Protein AF-A0A1H2EEY4-F1 (afdb_monomer)

Foldseek 3Di:
DDDDDDDDDDDDDDDDDDDDDDDDDDDDDDDDDDDDDDDDDPDDDPPPPPPPDPPPPPPPPPPPPPPPPDDDDPDDDDPLRVLLVVLVVLLVVLVVLLVVLQVVLVVCVVVVNPVSSVVSNVVSVVSVVVSVVSVVVSVVSVVVD

Mean predicted aligned error: 19.8 Å

Nearest PDB structures (foldseek):
  7o91-assembly1_A  TM=8.655E-01  e=2.041E-01  Sulfurisphaera tokodaii str. 7
  2hr5-assembly1_A  TM=9.291E-01  e=5.356E-01  Pyrococcus furiosus
  5t8l-assembly1_A  TM=9.659E-01  e=1.105E+00  Saccharomyces cerevisiae S288C
  9eon-assembly1_A  TM=9.512E-01  e=1.901E+00  Synechocystis sp. PCC 6803
  6zw4-assembly1_A  TM=9.678E-01  e=3.920E+00  Nostoc punctiforme

Structure (mmCIF, N/CA/C/O backbone):
data_AF-A0A1H2EEY4-F1
#
_entry.id   AF-A0A1H2EEY4-F1
#
loop_
_atom_site.group_PDB
_atom_site.id
_atom_site.type_symbol
_atom_site.label_atom_id
_atom_site.label_alt_id
_atom_site.label_comp_id
_atom_site.label_asym_id
_atom_site.label_entity_id
_atom_site.label_seq_id
_atom_site.pdbx_PDB_ins_code
_atom_site.Cartn_x
_atom_site.Cartn_y
_atom_site.Cartn_z
_atom_site.occupancy
_atom_site.B_iso_or_equiv
_atom_site.auth_seq_id
_atom_site.auth_comp_id
_atom_site.auth_asym_id
_atom_site.auth_atom_id
_atom_site.pdbx_PDB_model_num
ATOM 1 N N . MET A 1 1 ? 14.802 93.585 13.570 1.00 49.72 1 MET A N 1
ATOM 2 C CA . MET A 1 1 ? 16.009 92.974 12.977 1.00 49.72 1 MET A CA 1
ATOM 3 C C . MET A 1 1 ? 16.569 91.971 13.965 1.00 49.72 1 MET A C 1
ATOM 5 O O . MET A 1 1 ? 17.182 92.402 14.925 1.00 49.72 1 MET A O 1
ATOM 9 N N . THR A 1 2 ? 16.349 90.682 13.721 1.00 43.44 2 THR A N 1
ATOM 10 C CA . THR A 1 2 ? 17.197 89.554 14.143 1.00 43.44 2 THR A CA 1
ATOM 11 C C . THR A 1 2 ? 16.901 88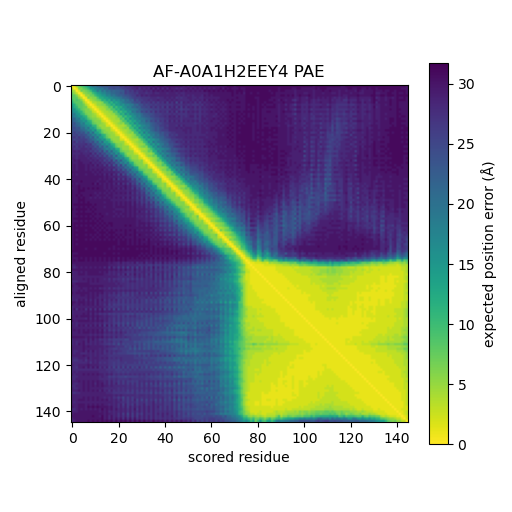.416 13.161 1.00 43.44 2 THR A C 1
ATOM 13 O O . THR A 1 2 ? 15.745 88.186 12.817 1.00 43.44 2 THR A O 1
ATOM 16 N N . HIS A 1 3 ? 17.957 87.831 12.597 1.00 46.84 3 HIS A N 1
ATOM 17 C CA . HIS A 1 3 ? 17.907 86.675 11.703 1.00 46.84 3 HIS A CA 1
ATOM 18 C C . HIS A 1 3 ? 17.785 85.406 12.544 1.00 46.84 3 HIS A C 1
ATOM 20 O O . HIS A 1 3 ? 18.569 85.259 13.474 1.00 46.84 3 HIS A O 1
ATOM 26 N N . ASP A 1 4 ? 16.936 84.470 12.129 1.00 50.56 4 ASP A N 1
ATOM 27 C CA . ASP A 1 4 ? 17.065 83.064 12.502 1.00 50.56 4 ASP A CA 1
ATOM 28 C C . ASP A 1 4 ? 16.957 82.212 11.239 1.00 50.56 4 ASP A C 1
ATOM 30 O O . ASP A 1 4 ? 16.079 82.393 10.394 1.00 50.56 4 ASP A O 1
ATOM 34 N N . LYS A 1 5 ? 17.958 81.357 11.074 1.00 56.31 5 LYS A N 1
ATOM 35 C CA . LYS A 1 5 ? 18.234 80.538 9.902 1.00 56.31 5 LYS A CA 1
ATOM 36 C C . LYS A 1 5 ? 18.149 79.105 10.398 1.00 56.31 5 LYS A C 1
ATOM 38 O O . LYS A 1 5 ? 19.030 78.702 11.149 1.00 56.31 5 LYS A O 1
ATOM 43 N N . ASP A 1 6 ? 17.129 78.360 9.987 1.00 44.94 6 ASP A N 1
ATOM 44 C CA . ASP A 1 6 ? 17.027 76.940 10.322 1.00 44.94 6 ASP A CA 1
ATOM 45 C C . ASP A 1 6 ? 16.900 76.067 9.069 1.00 44.94 6 ASP A C 1
ATOM 47 O O . ASP A 1 6 ? 16.442 76.490 8.007 1.00 44.94 6 ASP A O 1
ATOM 51 N N . HIS A 1 7 ? 17.470 74.883 9.203 1.00 58.72 7 HIS A N 1
ATOM 52 C CA . HIS A 1 7 ? 18.041 74.008 8.200 1.00 58.72 7 HIS A CA 1
ATOM 53 C C . HIS A 1 7 ? 17.033 73.075 7.505 1.00 58.72 7 HIS A C 1
ATOM 55 O O . HIS A 1 7 ? 16.127 72.536 8.123 1.00 58.72 7 HIS A O 1
ATOM 61 N N . SER A 1 8 ? 17.389 72.746 6.254 1.00 40.41 8 SER A N 1
ATOM 62 C CA . SER A 1 8 ? 17.427 71.385 5.683 1.00 40.41 8 SER A CA 1
ATOM 63 C C . SER A 1 8 ? 16.120 70.654 5.333 1.00 40.41 8 SER A C 1
ATOM 65 O O . SER A 1 8 ? 15.360 70.252 6.201 1.00 40.41 8 SER A O 1
ATOM 67 N N . HIS A 1 9 ? 15.991 70.263 4.057 1.00 58.84 9 HIS A N 1
ATOM 68 C CA . HIS A 1 9 ? 16.136 68.844 3.698 1.00 58.84 9 HIS A CA 1
ATOM 69 C C . HIS A 1 9 ? 16.421 68.634 2.202 1.00 58.84 9 HIS A C 1
ATOM 71 O O . HIS A 1 9 ? 15.791 69.218 1.326 1.00 58.84 9 HIS A O 1
ATOM 77 N N . SER A 1 10 ? 17.414 67.781 1.954 1.00 43.44 10 SER A N 1
ATOM 78 C CA . SER A 1 10 ? 17.821 67.214 0.668 1.00 43.44 10 SER A CA 1
ATOM 79 C C . SER A 1 10 ? 16.978 65.980 0.347 1.00 43.44 10 SER A C 1
ATOM 81 O O . SER A 1 10 ? 16.754 65.168 1.243 1.00 43.44 10 SER A O 1
ATOM 83 N N . HIS A 1 11 ? 16.607 65.786 -0.921 1.00 60.53 11 HIS A N 1
ATOM 84 C CA . HIS A 1 11 ? 16.420 64.443 -1.466 1.00 60.53 11 HIS A CA 1
ATOM 85 C C . HIS A 1 11 ? 16.817 64.387 -2.944 1.00 60.53 11 HIS A C 1
ATOM 87 O O . HIS A 1 11 ? 16.211 65.021 -3.802 1.00 60.53 11 HIS A O 1
ATOM 93 N N . SER A 1 12 ? 17.866 63.606 -3.201 1.00 45.41 12 SER A N 1
ATOM 94 C CA . SER A 1 12 ? 18.284 63.131 -4.517 1.00 45.41 12 SER A CA 1
ATOM 95 C C . SER A 1 12 ? 17.558 61.818 -4.815 1.00 45.41 12 SER A C 1
ATOM 97 O O . SER A 1 12 ? 17.443 60.970 -3.922 1.00 45.41 12 SER A O 1
ATOM 99 N N . HIS A 1 13 ? 17.086 61.635 -6.046 1.00 65.50 13 HIS A N 1
ATOM 100 C CA . HIS A 1 13 ? 16.627 60.335 -6.520 1.00 65.50 13 HIS A CA 1
ATOM 101 C C . HIS A 1 13 ? 17.239 60.038 -7.887 1.00 65.50 13 HIS A C 1
ATOM 103 O O . HIS A 1 13 ? 16.993 60.742 -8.863 1.00 65.50 13 HIS A O 1
ATOM 109 N N . ASP A 1 14 ? 18.077 59.007 -7.889 1.00 44.59 14 ASP A N 1
ATOM 110 C CA . ASP A 1 14 ? 18.703 58.385 -9.044 1.00 44.59 14 ASP A CA 1
ATOM 111 C C . ASP A 1 14 ? 17.863 57.162 -9.426 1.00 44.59 14 ASP A C 1
ATOM 113 O O . ASP A 1 14 ? 17.596 56.294 -8.590 1.00 44.59 14 ASP A O 1
ATOM 117 N N . HIS A 1 15 ? 17.408 57.108 -10.674 1.00 64.62 15 HIS A N 1
ATOM 118 C CA . HIS A 1 15 ? 16.693 55.956 -11.211 1.00 64.62 15 HIS A CA 1
ATOM 119 C C . HIS A 1 15 ? 17.326 55.543 -12.535 1.00 64.62 15 HIS A C 1
ATOM 121 O O . HIS A 1 15 ? 17.016 56.078 -13.598 1.00 64.62 15 HIS A O 1
ATOM 127 N N . SER A 1 16 ? 18.213 54.556 -12.435 1.00 44.47 16 SER A N 1
ATOM 128 C CA . SER A 1 16 ? 18.688 53.751 -13.553 1.00 44.47 16 SER A CA 1
ATOM 129 C C . SER A 1 16 ? 17.689 52.621 -13.814 1.00 44.47 16 SER A C 1
ATOM 131 O O . SER A 1 16 ? 17.378 51.848 -12.906 1.00 44.47 16 SER A O 1
ATOM 133 N N . HIS A 1 17 ? 17.175 52.530 -15.041 1.00 64.62 17 HIS A N 1
ATOM 134 C CA . HIS A 1 17 ? 16.370 51.398 -15.497 1.00 64.62 17 HIS A CA 1
ATOM 135 C C . HIS A 1 17 ? 17.207 50.510 -16.416 1.00 64.62 17 HIS A C 1
ATOM 137 O O . HIS A 1 17 ? 17.611 50.925 -17.500 1.00 64.62 17 HIS A O 1
ATOM 143 N N . ASP A 1 18 ? 17.431 49.278 -15.967 1.00 43.75 18 ASP A N 1
ATOM 144 C CA . ASP A 1 18 ? 18.087 48.215 -16.720 1.00 43.75 18 ASP A CA 1
ATOM 145 C C . ASP A 1 18 ? 17.004 47.362 -17.404 1.00 43.75 18 ASP A C 1
ATOM 147 O O . ASP A 1 18 ? 16.152 46.768 -16.736 1.00 43.75 18 ASP A O 1
ATOM 151 N N . HIS A 1 19 ? 16.979 47.350 -18.738 1.00 60.22 19 HIS A N 1
ATOM 152 C CA . HIS A 1 19 ? 16.039 46.546 -19.520 1.00 60.22 19 HIS A CA 1
ATOM 153 C C . HIS A 1 19 ? 16.768 45.354 -20.135 1.00 60.22 19 HIS A C 1
ATOM 155 O O . HIS A 1 19 ? 17.405 45.457 -21.181 1.00 60.22 19 HIS A O 1
ATOM 161 N N . ASN A 1 20 ? 16.614 44.198 -19.495 1.00 43.38 20 ASN A N 1
ATOM 162 C CA . ASN A 1 20 ? 17.065 42.921 -20.024 1.00 43.38 20 ASN A CA 1
ATOM 163 C C . ASN A 1 20 ? 15.966 42.313 -20.914 1.00 43.38 20 ASN A C 1
ATOM 165 O O . ASN A 1 20 ? 14.949 41.836 -20.409 1.00 43.38 20 ASN A O 1
ATOM 169 N N . HIS A 1 21 ? 16.154 42.335 -22.235 1.00 54.88 21 HIS A N 1
ATOM 170 C CA . HIS A 1 21 ? 15.306 41.592 -23.167 1.00 54.88 21 HIS A CA 1
ATOM 171 C C . HIS A 1 21 ? 15.958 40.247 -23.489 1.00 54.88 21 HIS A C 1
ATOM 173 O O . HIS A 1 21 ? 16.910 40.171 -24.261 1.00 54.88 21 HIS A O 1
ATOM 179 N N . SER A 1 22 ? 15.416 39.178 -22.908 1.00 44.12 22 SER A N 1
ATOM 180 C CA . SER A 1 22 ? 15.698 37.811 -23.340 1.00 44.12 22 SER A CA 1
ATOM 181 C C . SER A 1 22 ? 14.709 37.440 -24.444 1.00 44.12 22 SER A C 1
ATOM 183 O O 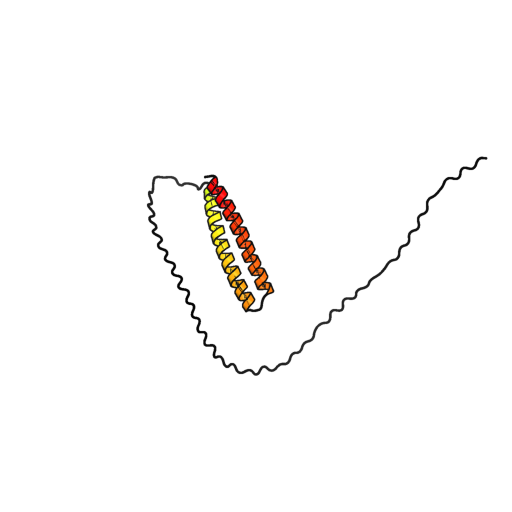. SER A 1 22 ? 13.497 37.507 -24.237 1.00 44.12 22 SER A O 1
ATOM 185 N N . HIS A 1 23 ? 15.227 37.113 -25.628 1.00 58.19 23 HIS A N 1
ATOM 186 C CA . HIS A 1 23 ? 14.439 36.582 -26.734 1.00 58.19 23 HIS A CA 1
ATOM 187 C C . HIS A 1 23 ? 14.614 35.064 -26.748 1.00 58.19 23 HIS A C 1
ATOM 189 O O . HIS A 1 23 ? 15.724 34.569 -26.940 1.00 58.19 23 HIS A O 1
ATOM 195 N N . ASP A 1 24 ? 13.523 34.341 -26.520 1.00 41.09 24 ASP A N 1
ATOM 196 C CA . ASP A 1 24 ? 13.482 32.891 -26.664 1.00 41.09 24 ASP A CA 1
ATOM 197 C C . ASP A 1 24 ? 13.324 32.551 -28.154 1.00 41.09 24 ASP A C 1
ATOM 199 O O . ASP A 1 24 ? 12.421 33.060 -28.827 1.00 41.09 24 ASP A O 1
ATOM 203 N N . HIS A 1 25 ? 14.245 31.753 -28.689 1.00 58.31 25 HIS A N 1
ATOM 204 C CA . HIS A 1 25 ? 14.180 31.219 -30.045 1.00 58.31 25 HIS A CA 1
ATOM 205 C C . HIS A 1 25 ? 13.898 29.721 -29.949 1.00 58.31 25 HIS A C 1
ATOM 207 O O . HIS A 1 25 ? 14.795 28.920 -29.695 1.00 58.31 25 HIS A O 1
ATOM 213 N N . SER A 1 26 ? 12.643 29.350 -30.199 1.00 41.16 26 SER A N 1
ATOM 214 C CA . SER A 1 26 ? 12.256 27.963 -30.438 1.00 41.16 26 SER A CA 1
ATOM 215 C C . SER A 1 26 ? 12.770 27.523 -31.812 1.00 41.16 26 SER A C 1
ATOM 217 O O . SER A 1 26 ? 12.373 28.084 -32.836 1.00 41.16 26 SER A O 1
ATOM 219 N N . HIS A 1 27 ? 13.669 26.539 -31.835 1.00 57.56 27 HIS A N 1
ATOM 220 C CA . HIS A 1 27 ? 14.055 25.824 -33.048 1.00 57.56 27 HIS A CA 1
ATOM 221 C C . HIS A 1 27 ? 13.234 24.534 -33.154 1.00 57.56 27 HIS A C 1
ATOM 223 O O . HIS A 1 27 ? 13.384 23.623 -32.342 1.00 57.56 27 HIS A O 1
ATOM 229 N N . GLU A 1 28 ? 12.389 24.442 -34.182 1.00 41.94 28 GLU A N 1
ATOM 230 C CA . GLU A 1 28 ? 11.782 23.180 -34.604 1.00 41.94 28 GLU A CA 1
ATOM 231 C C . GLU A 1 28 ? 12.861 22.262 -35.200 1.00 41.94 28 GLU A C 1
ATOM 233 O O . GLU A 1 28 ? 13.536 22.610 -36.172 1.00 41.94 28 GLU A O 1
ATOM 238 N N . HIS A 1 29 ? 13.030 21.080 -34.605 1.00 53.12 29 HIS A N 1
ATOM 239 C CA . HIS A 1 29 ? 13.880 20.019 -35.138 1.00 53.12 29 HIS A CA 1
ATOM 240 C C . HIS A 1 29 ? 13.161 19.302 -36.284 1.00 53.12 29 HIS A C 1
ATOM 242 O O . HIS A 1 29 ? 12.179 18.596 -36.066 1.00 53.12 29 HIS A O 1
ATOM 248 N N . ASN A 1 30 ? 13.698 19.426 -37.497 1.00 42.56 30 ASN A N 1
ATOM 249 C CA . ASN A 1 30 ? 13.368 18.534 -38.599 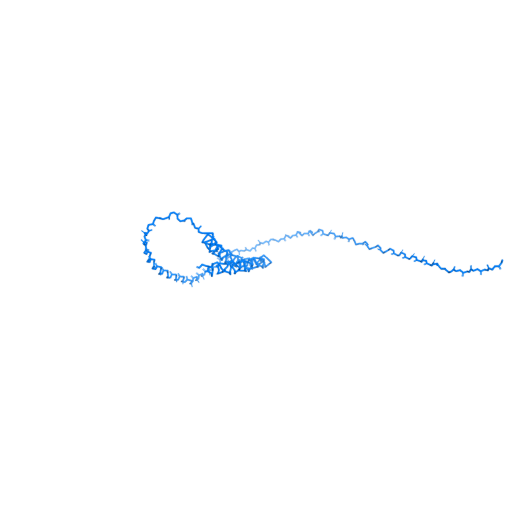1.00 42.56 30 ASN A CA 1
ATOM 250 C C . ASN A 1 30 ? 14.339 17.343 -38.575 1.00 42.56 30 ASN A C 1
ATOM 252 O O . ASN A 1 30 ? 15.536 17.522 -38.803 1.00 42.56 30 ASN A O 1
ATOM 256 N N . HIS A 1 31 ? 13.838 16.140 -38.296 1.00 50.22 31 HIS A N 1
ATOM 257 C CA . HIS A 1 31 ? 14.587 14.898 -38.479 1.00 50.22 31 HIS A CA 1
ATOM 258 C C . HIS A 1 31 ? 13.837 13.991 -39.454 1.00 50.22 31 HIS A C 1
ATOM 260 O O . HIS A 1 31 ? 12.936 13.250 -39.069 1.00 50.22 31 HIS A O 1
ATOM 266 N N . GLU A 1 32 ? 14.260 14.006 -40.716 1.00 42.81 32 GLU A N 1
ATOM 267 C CA . GLU A 1 32 ? 14.072 12.865 -41.606 1.00 42.81 32 GLU A CA 1
ATOM 268 C C . GLU A 1 32 ? 15.161 11.834 -41.292 1.00 42.81 32 GLU A C 1
ATOM 270 O O . GLU A 1 32 ? 16.332 12.024 -41.621 1.00 42.81 32 GLU A O 1
ATOM 275 N N . HIS A 1 33 ? 14.778 10.730 -40.653 1.00 54.88 33 HIS A N 1
ATOM 276 C CA . HIS A 1 33 ? 15.588 9.517 -40.642 1.00 54.88 33 HIS A CA 1
ATOM 277 C C . HIS A 1 33 ? 15.000 8.527 -41.641 1.00 54.88 33 HIS A C 1
ATOM 279 O O . HIS A 1 33 ? 14.002 7.865 -41.371 1.00 54.88 33 HIS A O 1
ATOM 285 N N . ASN A 1 34 ? 15.649 8.421 -42.798 1.00 45.28 34 ASN A N 1
ATOM 286 C CA . ASN A 1 34 ? 15.496 7.277 -43.680 1.00 45.28 34 ASN A CA 1
ATOM 287 C C . ASN A 1 34 ? 16.514 6.212 -43.253 1.00 45.28 34 ASN A C 1
ATOM 289 O O . ASN A 1 34 ? 17.711 6.370 -43.492 1.00 45.28 34 ASN A O 1
ATOM 293 N N . HIS A 1 35 ? 16.046 5.148 -42.606 1.00 52.41 35 HIS A N 1
ATOM 294 C CA . HIS A 1 35 ? 16.830 3.933 -42.415 1.00 52.41 35 HIS A CA 1
ATOM 295 C C . HIS A 1 35 ? 16.006 2.728 -42.865 1.00 52.41 35 HIS A C 1
ATOM 297 O O . HIS A 1 35 ? 15.020 2.352 -42.234 1.00 52.41 35 HIS A O 1
ATOM 303 N N . GLU A 1 36 ? 16.438 2.120 -43.971 1.00 43.88 36 GLU A N 1
ATOM 304 C CA . GLU A 1 36 ? 16.066 0.759 -44.339 1.00 43.88 36 GLU A CA 1
ATOM 305 C C . GLU A 1 36 ? 16.525 -0.193 -43.231 1.00 43.88 36 GLU A C 1
ATOM 307 O O . GLU A 1 36 ? 17.721 -0.385 -43.011 1.00 43.88 36 GLU A O 1
ATOM 312 N N . HIS A 1 37 ? 15.570 -0.815 -42.546 1.00 51.00 37 HIS A N 1
ATOM 313 C CA . HIS A 1 37 ? 15.846 -1.972 -41.709 1.00 51.00 37 HIS A CA 1
ATOM 314 C C . HIS A 1 37 ? 15.576 -3.240 -42.513 1.00 51.00 37 HIS A C 1
ATOM 316 O O . HIS A 1 37 ? 14.441 -3.700 -42.614 1.00 51.00 37 HIS A O 1
ATOM 322 N N . ASN A 1 38 ? 1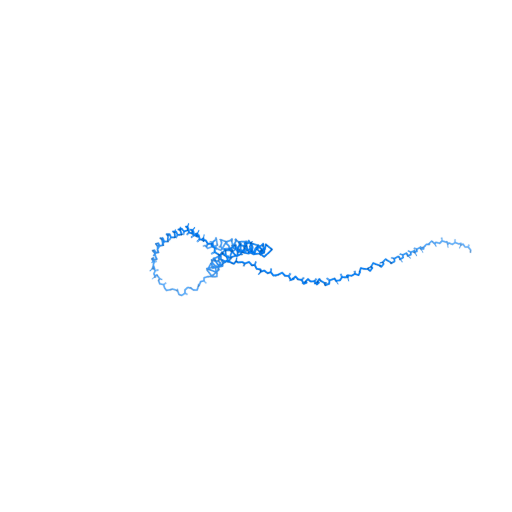6.642 -3.822 -43.058 1.00 45.97 38 ASN A N 1
ATOM 323 C CA . ASN A 1 38 ? 16.673 -5.248 -43.343 1.00 45.97 38 ASN A CA 1
ATOM 324 C C . ASN A 1 38 ? 17.366 -5.944 -42.168 1.00 45.97 38 ASN A C 1
ATOM 326 O O . ASN A 1 38 ? 18.591 -5.914 -42.064 1.00 45.97 38 ASN A O 1
ATOM 330 N N . HIS A 1 39 ? 16.584 -6.549 -41.279 1.00 52.09 39 HIS A N 1
ATOM 331 C CA . HIS A 1 39 ? 17.102 -7.533 -40.338 1.00 52.09 39 HIS A CA 1
ATOM 332 C C . HIS A 1 39 ? 16.183 -8.750 -40.328 1.00 52.09 39 HIS A C 1
ATOM 334 O O . HIS A 1 39 ? 15.006 -8.666 -39.983 1.00 52.09 39 HIS A O 1
ATOM 340 N N . GLU A 1 40 ? 16.755 -9.878 -40.745 1.00 40.41 40 GLU A N 1
ATOM 341 C CA . GLU A 1 40 ? 16.189 -11.212 -40.602 1.00 40.41 40 GLU A CA 1
ATOM 342 C C . GLU A 1 40 ? 15.815 -11.474 -39.141 1.00 40.41 40 GLU A C 1
ATOM 344 O O . GLU A 1 40 ? 16.652 -11.409 -38.239 1.00 40.41 40 GLU A O 1
ATOM 349 N N . HIS A 1 41 ? 14.551 -11.824 -38.910 1.00 53.28 41 HIS A N 1
ATOM 350 C CA . HIS A 1 41 ? 14.134 -12.441 -37.661 1.00 53.28 41 HIS A CA 1
ATOM 351 C C . HIS A 1 41 ? 14.614 -13.893 -37.645 1.00 53.28 41 HIS A C 1
ATOM 353 O O . HIS A 1 41 ? 13.947 -14.772 -38.188 1.00 53.28 41 HIS A O 1
ATOM 359 N N . ASN A 1 42 ? 15.735 -14.159 -36.976 1.00 41.53 42 ASN A N 1
ATOM 360 C CA . ASN A 1 42 ? 15.988 -15.486 -36.429 1.00 41.53 42 ASN A CA 1
ATOM 361 C C . ASN A 1 42 ? 15.604 -15.476 -34.945 1.00 41.53 42 ASN A C 1
ATOM 363 O O . ASN A 1 42 ? 16.363 -15.013 -34.095 1.00 41.53 42 ASN A O 1
ATOM 367 N N . HIS A 1 43 ? 14.391 -15.935 -34.641 1.00 51.69 43 HIS A N 1
ATOM 368 C CA . HIS A 1 43 ? 13.965 -16.175 -33.269 1.00 51.69 43 HIS A CA 1
ATOM 369 C C . HIS A 1 43 ? 14.328 -17.602 -32.863 1.00 51.69 43 HIS A C 1
ATOM 371 O O . HIS A 1 43 ? 13.592 -18.538 -33.155 1.00 51.69 43 HIS A O 1
ATOM 377 N N . GLU A 1 44 ? 15.397 -17.743 -32.088 1.00 45.31 44 GLU A N 1
ATOM 378 C CA . GLU A 1 44 ? 15.517 -18.837 -31.126 1.00 45.31 44 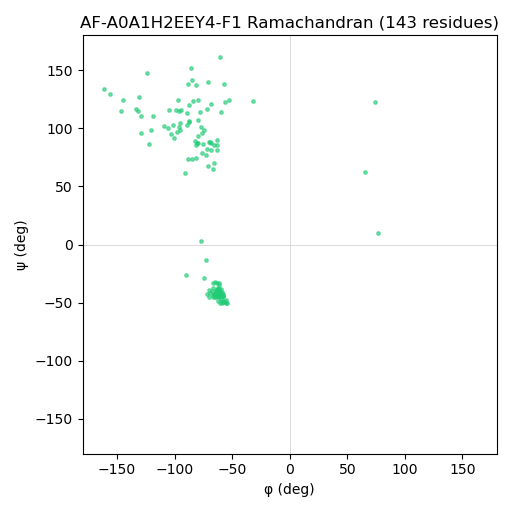GLU A CA 1
ATOM 379 C C . GLU A 1 44 ? 15.720 -18.236 -29.736 1.00 45.31 44 GLU A C 1
ATOM 381 O O . GLU A 1 44 ? 16.833 -18.031 -29.260 1.00 45.31 44 GLU A O 1
ATOM 386 N N . HIS A 1 45 ? 14.606 -17.934 -29.072 1.00 54.16 45 HIS A N 1
ATOM 387 C CA . HIS A 1 45 ? 14.595 -17.796 -27.623 1.00 54.16 45 HIS A CA 1
ATOM 388 C C . HIS A 1 45 ? 13.982 -19.059 -27.035 1.00 54.16 45 HIS A C 1
ATOM 390 O O . HIS A 1 45 ? 12.766 -19.190 -26.900 1.00 54.16 45 HIS A O 1
ATOM 396 N N . THR A 1 46 ? 14.840 -20.002 -26.660 1.00 43.88 46 THR A N 1
ATOM 397 C CA . THR A 1 46 ? 14.482 -21.031 -25.687 1.00 43.88 46 THR A CA 1
ATOM 398 C C . THR A 1 46 ? 14.346 -20.362 -24.321 1.00 43.88 46 THR A C 1
ATOM 400 O O . THR A 1 46 ? 15.307 -20.274 -23.557 1.00 43.88 46 THR A O 1
ATOM 403 N N . HIS A 1 47 ? 13.154 -19.859 -24.006 1.00 53.12 47 HIS A N 1
ATOM 404 C CA . HIS A 1 47 ? 12.814 -19.508 -22.633 1.00 53.12 47 HIS A CA 1
ATOM 405 C C . HIS A 1 47 ? 12.517 -20.789 -21.857 1.00 53.12 47 HIS A C 1
ATOM 407 O O . HIS A 1 47 ? 11.403 -21.303 -21.871 1.00 53.12 47 HIS A O 1
ATOM 413 N N . SER A 1 48 ? 13.528 -21.296 -21.154 1.00 46.19 48 SER A N 1
ATOM 414 C CA . SER A 1 48 ? 13.296 -22.180 -20.017 1.00 46.19 48 SER A CA 1
ATOM 415 C C . SER A 1 48 ? 12.973 -21.303 -18.811 1.00 46.19 48 SER A C 1
ATOM 417 O O . SER A 1 48 ? 13.864 -20.923 -18.056 1.00 46.19 48 SER A O 1
ATOM 419 N N . HIS A 1 49 ? 11.701 -20.936 -18.652 1.00 53.88 49 HIS A N 1
ATOM 420 C CA . HIS A 1 49 ? 11.222 -20.433 -17.370 1.00 53.88 49 HIS A CA 1
ATOM 421 C C . HIS A 1 49 ? 10.973 -21.628 -16.455 1.00 53.88 49 HIS A C 1
ATOM 423 O O . HIS A 1 49 ? 9.897 -22.221 -16.460 1.00 53.88 49 HIS A O 1
ATOM 429 N N . ASP A 1 50 ? 11.986 -21.973 -15.665 1.00 46.88 50 ASP A N 1
ATOM 430 C CA . ASP A 1 50 ? 11.761 -22.727 -14.441 1.00 46.88 50 ASP A CA 1
ATOM 431 C C . ASP A 1 50 ? 11.274 -21.744 -13.373 1.00 46.88 50 ASP A C 1
ATOM 433 O O . ASP A 1 50 ? 12.054 -21.127 -12.648 1.00 46.88 50 ASP A O 1
ATOM 437 N N . HIS A 1 51 ? 9.961 -21.527 -13.322 1.00 50.78 51 HIS A N 1
ATOM 438 C CA . HIS A 1 51 ? 9.334 -20.933 -12.148 1.00 50.78 51 HIS A CA 1
ATOM 439 C C . HIS A 1 51 ? 9.050 -22.039 -11.136 1.00 50.78 51 HIS A C 1
ATOM 441 O O . HIS A 1 51 ? 7.908 -22.434 -10.903 1.00 50.78 51 HIS A O 1
ATOM 447 N N . GLY A 1 52 ? 10.118 -22.507 -10.498 1.00 49.12 52 GLY A N 1
ATOM 448 C CA . GLY A 1 52 ? 10.055 -23.258 -9.255 1.00 49.12 52 GLY A CA 1
ATOM 449 C C . GLY A 1 52 ? 9.662 -22.349 -8.092 1.00 49.12 52 GLY A C 1
ATOM 450 O O . GLY A 1 52 ? 10.460 -22.118 -7.191 1.00 49.12 52 GLY A O 1
ATOM 451 N N . HIS A 1 53 ? 8.429 -21.842 -8.090 1.00 53.88 53 HIS A N 1
ATOM 452 C CA . HIS A 1 53 ? 7.775 -21.442 -6.848 1.00 53.88 53 HIS A CA 1
ATOM 453 C C . HIS A 1 53 ? 6.805 -22.552 -6.448 1.00 53.88 53 HIS A C 1
ATOM 455 O O . HIS A 1 53 ? 5.639 -22.525 -6.846 1.00 53.88 53 HIS A O 1
ATOM 461 N N . PRO A 1 54 ? 7.238 -23.535 -5.637 1.00 46.12 54 PRO A N 1
ATOM 462 C CA . PRO A 1 54 ? 6.289 -24.288 -4.848 1.00 46.12 54 PRO A CA 1
ATOM 463 C C . PRO A 1 54 ? 5.738 -23.323 -3.796 1.00 46.12 54 PRO A C 1
ATOM 465 O O . PRO A 1 54 ? 6.253 -23.225 -2.683 1.00 46.12 54 PRO A O 1
ATOM 468 N N . HIS A 1 55 ? 4.679 -22.592 -4.141 1.00 53.84 55 HIS A N 1
ATOM 469 C CA . HIS A 1 55 ? 3.779 -22.078 -3.120 1.00 53.84 55 HIS A CA 1
ATOM 470 C C . HIS A 1 55 ? 3.046 -23.278 -2.525 1.00 53.84 55 HIS A C 1
ATOM 472 O O . HIS A 1 55 ? 1.924 -23.612 -2.894 1.00 53.84 55 HIS A O 1
ATOM 478 N N . SER A 1 56 ? 3.722 -23.949 -1.596 1.00 45.09 56 SER A N 1
ATOM 479 C CA . SER A 1 56 ? 3.066 -24.782 -0.606 1.00 45.09 56 SER A CA 1
ATOM 480 C C . SER A 1 56 ? 2.369 -23.843 0.367 1.00 45.09 56 SER A C 1
ATOM 482 O O . SER A 1 56 ? 2.906 -23.522 1.425 1.00 45.09 56 SER A O 1
ATOM 484 N N . HIS A 1 57 ? 1.182 -23.369 -0.005 1.00 52.28 57 HIS A N 1
ATOM 485 C CA . HIS A 1 57 ? 0.240 -22.907 0.999 1.00 52.28 57 HIS A CA 1
ATOM 486 C C . HIS A 1 57 ? -0.453 -24.140 1.564 1.00 52.28 57 HIS A C 1
ATOM 488 O O . HIS A 1 57 ? -1.494 -24.582 1.083 1.00 52.28 57 HIS A O 1
ATOM 494 N N . ASP A 1 58 ? 0.177 -24.712 2.586 1.00 43.41 58 ASP A N 1
ATOM 495 C CA . ASP A 1 58 ? -0.534 -25.548 3.536 1.00 43.41 58 ASP A CA 1
ATOM 496 C C . ASP A 1 58 ? -1.448 -24.623 4.344 1.00 43.41 58 ASP A C 1
ATOM 498 O O . ASP A 1 5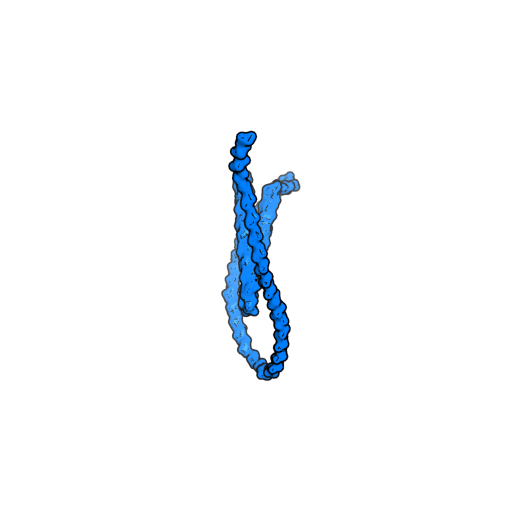8 ? -1.059 -24.034 5.352 1.00 43.41 58 ASP A O 1
ATOM 502 N N . HIS A 1 59 ? -2.655 -24.407 3.830 1.00 51.47 59 HIS A N 1
ATOM 503 C CA . HIS A 1 59 ? -3.744 -23.861 4.621 1.00 51.47 59 HIS A CA 1
ATOM 504 C C . HIS A 1 59 ? -4.472 -25.017 5.296 1.00 51.47 59 HIS A C 1
ATOM 506 O O . HIS A 1 59 ? -5.603 -25.364 4.955 1.00 51.47 59 HIS A O 1
ATOM 512 N N . GLY A 1 60 ? -3.819 -25.571 6.315 1.00 47.91 60 GLY A N 1
ATOM 513 C CA . GLY A 1 60 ? -4.491 -26.245 7.415 1.00 47.91 60 GLY A CA 1
ATOM 514 C C . GLY A 1 60 ? -5.315 -25.235 8.211 1.00 47.91 60 GLY A C 1
ATOM 515 O O . GLY A 1 60 ? -4.966 -24.883 9.334 1.00 47.91 60 GLY A O 1
ATOM 516 N N . HIS A 1 61 ? -6.404 -24.735 7.626 1.00 51.25 61 HIS A N 1
ATOM 517 C CA . HIS A 1 61 ? -7.444 -24.072 8.395 1.00 51.25 61 HIS A CA 1
ATOM 518 C C . HIS A 1 61 ? -8.352 -25.145 8.981 1.00 51.25 61 HIS A C 1
ATOM 520 O O . HIS A 1 61 ? -9.352 -25.548 8.388 1.00 51.25 61 HIS A O 1
ATOM 526 N N . ASP A 1 62 ? -7.980 -25.599 10.176 1.00 46.06 62 ASP A N 1
ATOM 527 C CA . ASP A 1 62 ? -8.919 -26.216 11.100 1.00 46.06 62 ASP A CA 1
ATOM 528 C C . ASP A 1 62 ? -9.918 -25.139 11.544 1.00 46.06 62 ASP A C 1
ATOM 530 O O . ASP A 1 62 ? -9.736 -24.429 12.534 1.00 46.06 62 ASP A O 1
ATOM 534 N N . HIS A 1 63 ? -10.966 -24.956 10.743 1.00 49.34 63 HIS A N 1
ATOM 535 C CA . HIS A 1 63 ? -12.133 -24.192 11.152 1.00 49.34 63 HIS A CA 1
ATOM 536 C C . HIS A 1 63 ? -13.043 -25.085 11.987 1.00 49.34 63 HIS A C 1
ATOM 538 O O . HIS A 1 63 ? -14.133 -25.484 11.573 1.00 49.34 63 HIS A O 1
ATOM 544 N N . GLY A 1 64 ? -12.615 -25.316 13.226 1.00 45.53 64 GLY A N 1
ATOM 545 C CA . GLY A 1 64 ? -13.494 -25.661 14.333 1.00 45.53 64 GLY A CA 1
ATOM 546 C C . GLY A 1 64 ? -14.412 -24.486 14.673 1.00 45.53 64 GLY A C 1
ATOM 547 O O . GLY A 1 64 ? -14.327 -23.913 15.757 1.00 45.53 64 GLY A O 1
ATOM 548 N N . HIS A 1 65 ? -15.301 -24.099 13.754 1.00 46.81 65 HIS A N 1
ATOM 549 C CA . HIS A 1 65 ? -16.396 -23.193 14.075 1.00 46.81 65 HIS A CA 1
ATOM 550 C C . HIS A 1 65 ? -17.462 -23.969 14.843 1.00 46.81 65 HIS A C 1
ATOM 552 O O . HIS A 1 65 ? -18.434 -24.485 14.293 1.00 46.81 65 HIS A O 1
ATOM 558 N N . SER A 1 66 ? -17.265 -24.024 16.159 1.00 42.97 66 SER A N 1
ATOM 559 C CA . SER A 1 66 ? -18.346 -24.244 17.109 1.00 42.97 66 SER A CA 1
ATOM 560 C C . SER A 1 66 ? -19.311 -23.064 17.004 1.00 42.97 66 SER A C 1
ATOM 562 O O . SER A 1 66 ? -19.150 -22.040 17.669 1.00 42.97 66 SER A O 1
ATOM 564 N N . HIS A 1 67 ? -20.309 -23.181 16.130 1.00 44.84 67 HIS A N 1
ATOM 565 C CA . HIS A 1 67 ? -21.481 -22.319 16.181 1.00 44.84 67 HIS A CA 1
ATOM 566 C C . HIS A 1 67 ? -22.374 -22.790 17.329 1.00 44.84 67 HIS A C 1
ATOM 568 O O . HIS A 1 67 ? -23.396 -23.451 17.142 1.00 44.84 67 HIS A O 1
ATOM 574 N N . GLY A 1 68 ? -21.982 -22.401 18.541 1.00 43.12 68 GLY A N 1
ATOM 575 C CA . GLY A 1 68 ? -22.940 -22.158 19.606 1.00 43.12 68 GLY A CA 1
ATOM 576 C C . GLY A 1 68 ? -23.822 -20.998 19.165 1.00 43.12 68 GLY A C 1
ATOM 577 O O . GLY A 1 68 ? -23.515 -19.843 19.443 1.00 43.12 68 GLY A O 1
ATOM 578 N N . HIS A 1 69 ? -24.883 -21.294 18.414 1.00 43.62 69 HIS A N 1
ATOM 579 C CA . HIS A 1 69 ? -25.975 -20.351 18.219 1.00 43.62 69 HIS A CA 1
ATOM 580 C C . HIS A 1 69 ? -26.751 -20.284 19.531 1.00 43.62 69 HIS A C 1
ATOM 582 O O . HIS A 1 69 ? -27.800 -20.904 19.704 1.00 43.62 69 HIS A O 1
ATOM 588 N N . ASP A 1 70 ? -26.159 -19.555 20.473 1.00 42.03 70 ASP A N 1
ATOM 589 C CA . ASP A 1 70 ? -26.898 -18.988 21.572 1.00 42.03 70 ASP A CA 1
ATOM 590 C C . ASP A 1 70 ? -27.767 -17.850 21.029 1.00 42.03 70 ASP A C 1
ATOM 592 O O . ASP A 1 70 ? -27.449 -17.112 20.094 1.00 42.03 70 ASP A O 1
ATOM 596 N N . THR A 1 71 ? -28.945 -17.858 21.597 1.00 51.97 71 THR A N 1
ATOM 597 C CA . THR A 1 71 ? -30.118 -17.045 21.400 1.00 51.97 71 THR A CA 1
ATOM 598 C C . THR A 1 71 ? -29.883 -15.585 20.979 1.00 51.97 71 THR A C 1
ATOM 600 O O . THR A 1 71 ? -29.299 -14.763 21.670 1.00 51.97 71 THR A O 1
ATOM 603 N N . GLY A 1 72 ? -30.490 -15.239 19.842 1.00 48.38 72 GLY A N 1
ATOM 604 C CA . GLY A 1 72 ? -31.469 -14.158 19.820 1.00 48.38 72 GLY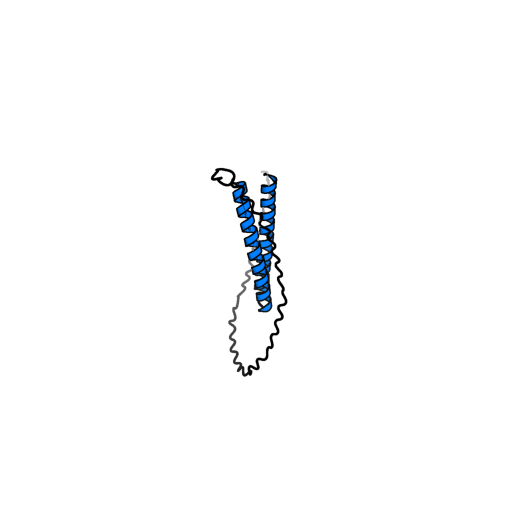 A CA 1
ATOM 605 C C . GLY A 1 72 ? -30.994 -12.744 20.134 1.00 48.38 72 GLY A C 1
ATOM 606 O O . GLY A 1 72 ? -31.588 -12.125 20.998 1.00 48.38 72 GLY A O 1
ATOM 607 N N . HIS A 1 73 ? -30.092 -12.173 19.336 1.00 45.72 73 HIS A N 1
ATOM 608 C CA . HIS A 1 73 ? -30.110 -10.734 19.058 1.00 45.72 73 HIS A CA 1
ATOM 609 C C . HIS A 1 73 ? -29.663 -10.487 17.614 1.00 45.72 73 HIS A C 1
ATOM 611 O O . HIS A 1 73 ? -28.575 -10.888 17.211 1.00 45.72 73 HIS A O 1
ATOM 617 N N . SER A 1 74 ? -30.497 -9.800 16.827 1.00 52.78 74 SER A N 1
ATOM 618 C CA . SER A 1 74 ? -30.031 -9.049 15.657 1.00 52.78 74 SER A CA 1
ATOM 619 C C . SER A 1 74 ? -29.113 -7.950 16.188 1.00 52.78 74 SER A C 1
ATOM 621 O O . SER A 1 74 ? -29.562 -6.838 16.457 1.00 52.78 74 SER A O 1
ATOM 623 N N . HIS A 1 75 ? -27.860 -8.307 16.462 1.00 58.91 75 HIS A N 1
ATOM 624 C CA . HIS A 1 75 ? -26.900 -7.421 17.090 1.00 58.91 75 HIS A CA 1
ATOM 625 C C . HIS A 1 75 ? -26.417 -6.442 16.029 1.00 58.91 75 HIS A C 1
ATOM 627 O O . HIS A 1 75 ? -25.601 -6.767 15.165 1.00 58.91 75 HIS A O 1
ATOM 633 N N . GLU A 1 76 ? -26.971 -5.236 16.064 1.00 82.38 76 GLU A N 1
ATOM 634 C CA . GLU A 1 76 ? -26.341 -4.115 15.397 1.00 82.38 76 GLU A CA 1
ATOM 635 C C . GLU A 1 76 ? -24.913 -3.996 15.953 1.00 82.38 76 GLU A C 1
ATOM 637 O O . GLU A 1 76 ? -24.721 -3.931 17.169 1.00 82.38 76 GLU A O 1
ATOM 642 N N . LEU A 1 77 ? -23.913 -4.067 15.067 1.00 86.06 77 LEU A N 1
ATOM 643 C CA . LEU A 1 77 ? -22.509 -3.921 15.451 1.00 86.06 77 LEU A CA 1
ATOM 644 C C . LEU A 1 77 ? -22.323 -2.577 16.159 1.00 86.06 77 LEU A C 1
ATOM 646 O O . LEU A 1 77 ? -22.842 -1.558 15.677 1.00 86.06 77 LEU A O 1
ATOM 650 N N . THR A 1 78 ? -21.545 -2.564 17.244 1.00 91.44 78 THR A N 1
ATOM 651 C CA . THR A 1 78 ? -21.125 -1.294 17.846 1.00 91.44 78 THR A CA 1
ATOM 652 C C . THR A 1 78 ? -20.317 -0.491 16.829 1.00 91.44 78 THR A C 1
ATOM 654 O O . THR A 1 78 ? -19.845 -1.015 15.811 1.00 91.44 78 THR A O 1
ATOM 657 N N . PHE A 1 79 ? -20.182 0.810 17.062 1.00 92.06 79 PHE A N 1
ATOM 658 C CA . PHE A 1 79 ? -19.415 1.657 16.158 1.00 92.06 79 PHE A CA 1
ATOM 659 C C . PHE A 1 79 ? -17.953 1.188 16.055 1.00 92.06 79 PHE A C 1
ATOM 661 O O . PHE A 1 79 ? -17.401 1.125 14.960 1.00 92.06 79 PHE A O 1
ATOM 668 N N . GLU A 1 80 ? -17.379 0.752 17.171 1.00 93.50 80 GLU A N 1
ATOM 669 C CA . GLU A 1 80 ? -16.025 0.210 17.287 1.00 93.50 80 GLU A CA 1
ATOM 670 C C . GLU A 1 80 ? -15.879 -1.070 16.456 1.00 93.50 80 GLU A C 1
ATOM 672 O O . GLU A 1 80 ? -14.998 -1.151 15.607 1.00 93.50 80 GLU A O 1
ATOM 677 N N . GLN A 1 81 ? -16.814 -2.017 16.579 1.00 92.44 81 GLN A N 1
ATOM 678 C CA . GLN A 1 81 ? -16.814 -3.250 15.779 1.00 92.44 81 GLN A CA 1
ATOM 679 C C . GLN A 1 81 ? -16.978 -2.985 14.272 1.00 92.44 81 GLN A C 1
ATOM 681 O O . GLN A 1 81 ? -16.455 -3.729 13.437 1.00 92.44 81 GLN A O 1
ATOM 686 N N . LYS A 1 82 ? -17.725 -1.937 13.892 1.00 94.62 82 LYS A N 1
ATOM 687 C CA . LYS A 1 82 ? -17.826 -1.493 12.490 1.00 94.62 82 LYS A CA 1
ATOM 688 C C . LYS A 1 82 ? -16.479 -0.950 12.001 1.00 94.62 82 LYS A C 1
ATOM 690 O O . LYS A 1 82 ? -16.069 -1.298 10.893 1.00 94.62 82 LYS A O 1
ATOM 695 N N . LEU A 1 83 ? -15.789 -0.144 12.812 1.00 96.12 83 LEU A N 1
ATOM 696 C CA . LEU A 1 83 ? -14.456 0.373 12.492 1.00 96.12 83 LEU A CA 1
ATOM 697 C C . LEU A 1 83 ? -13.413 -0.742 12.384 1.00 96.12 83 LEU A C 1
ATOM 699 O O . LEU A 1 83 ? -12.644 -0.735 11.430 1.00 96.12 83 LEU A O 1
ATOM 703 N N . GLU A 1 84 ? -13.423 -1.728 13.281 1.00 95.62 84 GLU A N 1
ATOM 704 C CA . GLU A 1 84 ? -12.498 -2.869 13.226 1.00 95.62 84 GLU A CA 1
ATOM 705 C C . GLU A 1 84 ? -12.602 -3.627 11.901 1.00 95.62 84 GLU A C 1
ATOM 707 O O . GLU A 1 84 ? -11.597 -3.862 11.227 1.00 95.62 84 GLU A O 1
ATOM 712 N N . LYS A 1 85 ? -13.832 -3.957 11.481 1.00 95.88 85 LYS A N 1
ATOM 713 C CA . LYS A 1 85 ? -14.074 -4.633 10.197 1.00 95.88 85 LYS A CA 1
ATOM 714 C C . LYS A 1 85 ? -13.623 -3.789 9.011 1.00 95.88 85 LYS A C 1
ATOM 716 O O . LYS A 1 85 ? -13.051 -4.320 8.061 1.00 95.88 85 LYS A O 1
ATOM 721 N N . LEU A 1 86 ? -13.888 -2.486 9.058 1.00 97.50 86 LEU A N 1
ATOM 722 C CA . LEU A 1 86 ? -13.520 -1.564 7.990 1.00 97.50 86 LEU A CA 1
ATOM 723 C C . LEU A 1 86 ? -11.999 -1.423 7.867 1.00 97.50 86 LEU A C 1
ATOM 725 O O . LEU A 1 86 ? -11.464 -1.504 6.765 1.00 97.50 86 LEU A O 1
ATOM 729 N N . PHE A 1 87 ? -11.302 -1.260 8.990 1.00 98.19 87 PHE A N 1
ATOM 730 C CA . PHE A 1 87 ? -9.848 -1.135 9.020 1.00 98.19 87 PHE A CA 1
ATOM 731 C C . PHE A 1 87 ? -9.164 -2.416 8.562 1.00 98.19 87 PHE A C 1
ATOM 733 O O . PHE A 1 87 ? -8.241 -2.329 7.757 1.00 98.19 87 PHE A O 1
ATOM 740 N N . GLY A 1 88 ? -9.651 -3.588 8.983 1.00 97.44 88 GLY A N 1
ATOM 741 C CA . GLY A 1 88 ? -9.165 -4.869 8.465 1.00 97.44 88 GLY A CA 1
ATOM 742 C C . GLY A 1 88 ? -9.277 -4.944 6.940 1.00 97.44 88 GLY A C 1
ATOM 743 O O . GLY A 1 88 ? -8.285 -5.178 6.255 1.00 97.44 88 GLY A O 1
ATOM 744 N N . HIS A 1 89 ? -10.453 -4.619 6.395 1.00 98.00 89 HIS A N 1
ATOM 745 C CA . HIS A 1 89 ? -10.662 -4.602 4.946 1.00 98.00 89 HIS A CA 1
ATOM 746 C C . HIS A 1 89 ? -9.726 -3.625 4.212 1.00 98.00 89 HIS A C 1
ATOM 748 O O . HIS A 1 89 ? -9.184 -3.962 3.159 1.00 98.00 89 HIS A O 1
ATOM 754 N N . TRP A 1 90 ? -9.515 -2.422 4.751 1.00 98.50 90 TRP A N 1
ATOM 755 C CA . TRP A 1 90 ? -8.607 -1.440 4.153 1.00 98.50 90 TRP A CA 1
ATOM 756 C C . TRP A 1 90 ? -7.144 -1.873 4.205 1.00 98.50 90 TRP A C 1
ATOM 758 O O . TRP A 1 90 ? -6.434 -1.676 3.223 1.00 98.50 90 TRP A O 1
ATOM 768 N N . ILE A 1 91 ? -6.696 -2.476 5.309 1.00 98.25 91 ILE A N 1
ATOM 769 C CA . ILE A 1 91 ? -5.333 -3.010 5.442 1.00 98.25 91 ILE A CA 1
ATOM 770 C C . ILE A 1 91 ? -5.077 -4.056 4.354 1.00 98.25 91 ILE A C 1
ATOM 772 O O . ILE A 1 91 ? -4.095 -3.946 3.619 1.00 98.25 91 ILE A O 1
ATOM 776 N N . ASP A 1 92 ? -5.982 -5.023 4.205 1.00 97.88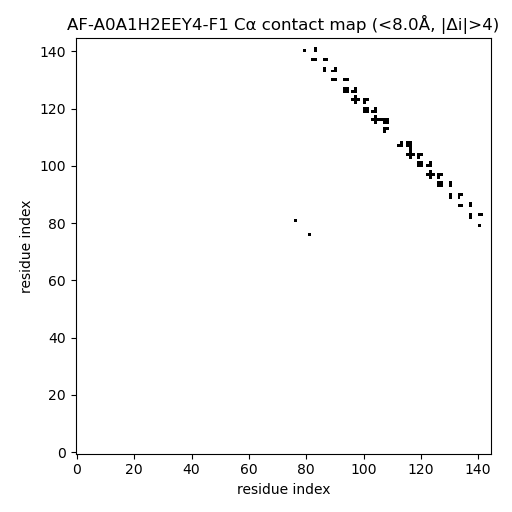 92 ASP A N 1
ATOM 777 C CA . ASP A 1 92 ? -5.853 -6.087 3.204 1.00 97.88 92 ASP A CA 1
ATOM 778 C C . ASP A 1 92 ? -5.840 -5.519 1.779 1.00 97.88 92 ASP A C 1
ATOM 780 O O . ASP A 1 92 ? -4.990 -5.873 0.956 1.00 97.88 92 ASP A O 1
ATOM 784 N N . HIS A 1 93 ? -6.747 -4.583 1.491 1.00 97.81 93 HIS A N 1
ATOM 785 C CA . HIS A 1 93 ? -6.838 -3.950 0.180 1.00 97.81 93 HIS A CA 1
ATOM 786 C C . HIS A 1 93 ? -5.595 -3.115 -0.156 1.00 97.81 93 HIS A C 1
ATOM 788 O O . HIS A 1 93 ? -5.063 -3.210 -1.264 1.00 97.81 93 HIS A O 1
ATOM 794 N N . ASN A 1 94 ? -5.089 -2.333 0.798 1.00 97.81 94 ASN A N 1
ATOM 795 C CA . ASN A 1 94 ? -3.888 -1.522 0.612 1.00 97.81 94 ASN A CA 1
ATOM 796 C C . ASN A 1 94 ? -2.639 -2.388 0.426 1.00 97.81 94 ASN A C 1
ATOM 798 O O . ASN A 1 94 ? -1.784 -2.044 -0.389 1.00 97.81 94 ASN A O 1
ATOM 802 N N . ASN A 1 95 ? -2.528 -3.515 1.136 1.00 96.62 95 ASN A N 1
ATOM 803 C CA . ASN A 1 95 ? -1.438 -4.471 0.925 1.00 96.62 95 ASN A CA 1
ATOM 804 C C . ASN A 1 95 ? -1.479 -5.059 -0.492 1.00 96.62 95 ASN A C 1
ATOM 806 O O . ASN A 1 95 ? -0.457 -5.086 -1.172 1.00 96.62 95 ASN A O 1
ATOM 810 N N . SER A 1 96 ? -2.667 -5.420 -0.985 1.00 97.62 96 SER A N 1
ATOM 811 C CA . SER A 1 96 ? -2.836 -5.896 -2.364 1.00 97.62 96 SER A CA 1
ATOM 812 C C . SER A 1 96 ? -2.442 -4.841 -3.414 1.00 97.62 96 SER A C 1
ATOM 814 O O . SER A 1 96 ? -1.753 -5.162 -4.391 1.00 97.62 96 SER A O 1
ATOM 816 N N . HIS A 1 97 ? -2.809 -3.569 -3.208 1.00 97.69 97 HIS A N 1
ATOM 817 C CA . HIS A 1 97 ? -2.359 -2.467 -4.073 1.00 97.69 97 HIS A CA 1
ATOM 818 C C . HIS A 1 97 ? -0.850 -2.270 -4.016 1.00 97.69 97 HIS A C 1
ATOM 820 O O . HIS A 1 97 ? -0.219 -2.145 -5.063 1.00 97.69 97 HIS A O 1
ATOM 826 N N . LYS A 1 98 ? -0.261 -2.285 -2.816 1.00 97.50 98 LYS A N 1
ATOM 827 C CA . LYS A 1 98 ? 1.185 -2.155 -2.609 1.00 97.50 98 LYS A CA 1
ATOM 828 C C . LYS A 1 98 ? 1.961 -3.194 -3.420 1.00 97.50 98 LYS A C 1
ATOM 830 O O . LYS A 1 98 ? 2.870 -2.827 -4.167 1.00 97.50 98 LYS A O 1
ATOM 835 N N . ASP A 1 99 ? 1.582 -4.464 -3.320 1.00 96.75 99 ASP A N 1
ATOM 836 C CA . ASP A 1 99 ? 2.248 -5.558 -4.037 1.00 96.75 99 ASP A CA 1
ATOM 837 C C . ASP A 1 99 ? 2.116 -5.391 -5.558 1.00 96.75 99 ASP A C 1
ATOM 839 O O . ASP A 1 99 ? 3.074 -5.583 -6.318 1.00 96.75 99 ASP A O 1
ATOM 843 N N . THR A 1 100 ? 0.941 -4.944 -6.008 1.00 97.62 100 THR A N 1
ATOM 844 C CA . THR A 1 100 ? 0.685 -4.632 -7.418 1.00 97.62 100 THR A CA 1
ATOM 845 C C . THR A 1 100 ? 1.554 -3.468 -7.897 1.00 97.62 100 THR A C 1
ATOM 847 O O . THR A 1 100 ? 2.140 -3.552 -8.979 1.00 97.62 100 THR A O 1
ATOM 850 N N . PHE A 1 101 ? 1.703 -2.406 -7.100 1.00 98.25 101 PHE A N 1
ATOM 851 C CA . PHE A 1 101 ? 2.578 -1.280 -7.424 1.00 98.25 101 PHE A CA 1
ATOM 852 C C . PHE A 1 101 ? 4.030 -1.728 -7.568 1.00 98.25 101 PHE A C 1
ATOM 854 O O . PHE A 1 101 ? 4.634 -1.462 -8.604 1.00 98.25 101 PHE A O 1
ATOM 861 N N . PHE A 1 102 ? 4.589 -2.469 -6.610 1.00 98.25 102 PHE A N 1
ATOM 862 C CA . PHE A 1 102 ? 5.976 -2.933 -6.726 1.00 98.25 102 PHE A CA 1
ATOM 863 C C . PHE A 1 102 ? 6.193 -3.866 -7.923 1.00 98.25 102 PHE A C 1
ATOM 865 O O . PHE A 1 102 ? 7.196 -3.740 -8.627 1.00 98.25 102 PHE A O 1
ATOM 872 N N . THR A 1 103 ? 5.221 -4.730 -8.222 1.00 98.44 103 THR A N 1
ATOM 873 C CA . THR A 1 103 ? 5.255 -5.584 -9.419 1.00 98.44 103 THR A CA 1
ATOM 874 C C . THR A 1 103 ? 5.331 -4.749 -10.700 1.00 98.44 103 THR A C 1
ATOM 876 O O . THR A 1 103 ? 6.170 -4.995 -11.569 1.00 98.44 103 THR A O 1
ATOM 879 N N . TRP A 1 104 ? 4.473 -3.736 -10.833 1.00 98.50 104 TRP A N 1
ATOM 880 C CA . TRP A 1 104 ? 4.441 -2.888 -12.026 1.00 98.50 104 TRP A CA 1
ATOM 881 C C . TRP A 1 104 ? 5.602 -1.902 -12.104 1.00 98.50 104 TRP A C 1
ATOM 883 O O . TRP A 1 104 ? 6.045 -1.595 -13.208 1.00 98.50 104 TRP A O 1
ATOM 893 N N . ALA A 1 105 ? 6.146 -1.461 -10.971 1.00 98.56 105 ALA A N 1
ATOM 894 C CA . ALA A 1 105 ? 7.389 -0.704 -10.939 1.00 98.56 105 ALA A CA 1
ATOM 895 C C . ALA A 1 105 ? 8.556 -1.517 -11.520 1.00 98.56 105 ALA A C 1
ATOM 897 O O . ALA A 1 105 ? 9.296 -1.005 -12.361 1.00 98.56 105 ALA A O 1
ATOM 898 N N . GLY A 1 106 ? 8.672 -2.799 -11.150 1.00 97.62 106 GLY A N 1
ATOM 899 C CA . GLY A 1 106 ? 9.661 -3.715 -11.727 1.00 97.62 106 GLY A CA 1
ATOM 900 C C . GLY A 1 106 ? 9.518 -3.837 -13.245 1.00 97.62 106 GLY A C 1
ATOM 901 O O . GLY A 1 106 ? 10.476 -3.600 -13.979 1.00 97.62 106 GLY A O 1
ATOM 902 N N . ARG A 1 107 ? 8.294 -4.079 -13.729 1.00 98.50 107 ARG A N 1
ATOM 903 C CA . ARG A 1 107 ? 7.999 -4.149 -15.174 1.00 98.50 107 ARG A CA 1
ATOM 904 C C . ARG A 1 107 ? 8.304 -2.843 -15.908 1.00 98.50 107 ARG A C 1
ATOM 906 O O . ARG A 1 107 ? 8.845 -2.866 -17.009 1.00 98.50 107 ARG A O 1
ATOM 913 N N . ALA A 1 108 ? 7.977 -1.696 -15.312 1.00 98.44 108 ALA A N 1
ATOM 914 C CA . ALA A 1 108 ? 8.288 -0.391 -15.889 1.00 98.44 108 ALA A CA 1
ATOM 915 C C . ALA A 1 108 ? 9.805 -0.184 -16.012 1.00 98.44 108 ALA A C 1
ATOM 917 O O . ALA A 1 108 ? 10.278 0.321 -17.029 1.00 98.44 108 ALA A O 1
ATOM 918 N N . LYS A 1 109 ? 10.578 -0.634 -15.017 1.00 98.12 109 LYS A N 1
ATOM 919 C CA . LYS A 1 109 ? 12.043 -0.582 -15.044 1.00 98.12 109 LYS A CA 1
ATOM 920 C C . LYS A 1 109 ? 12.631 -1.475 -16.138 1.00 98.12 109 LYS A C 1
ATOM 922 O O . LYS A 1 109 ? 13.515 -1.026 -16.861 1.00 98.12 109 LYS A O 1
ATOM 927 N N . GLU A 1 110 ? 12.119 -2.696 -16.294 1.00 97.88 110 GLU A N 1
ATOM 928 C CA . GLU A 1 110 ? 12.511 -3.626 -17.368 1.00 97.88 110 GLU A CA 1
ATOM 929 C C . GLU A 1 110 ? 12.203 -3.068 -18.764 1.00 97.88 110 GLU A C 1
ATOM 931 O O . GLU A 1 110 ? 12.987 -3.250 -19.691 1.00 97.88 110 GLU A O 1
ATOM 936 N N . ALA A 1 111 ? 11.109 -2.316 -18.902 1.00 98.38 111 ALA A N 1
ATOM 937 C CA . ALA A 1 111 ? 10.739 -1.621 -20.135 1.00 98.38 111 ALA A CA 1
ATOM 938 C C . ALA A 1 111 ? 11.537 -0.323 -20.395 1.00 98.38 111 ALA A C 1
ATOM 940 O O . ALA A 1 111 ? 11.244 0.393 -21.351 1.00 98.38 111 ALA A O 1
ATOM 941 N N . GLY A 1 112 ? 12.514 0.022 -19.547 1.00 98.19 112 GLY A N 1
ATOM 942 C CA . GLY A 1 112 ? 13.315 1.245 -19.676 1.00 98.19 112 GLY A CA 1
ATOM 943 C C . GLY A 1 112 ? 12.605 2.529 -19.227 1.00 98.19 112 GLY A C 1
ATOM 944 O O . GLY A 1 112 ? 13.128 3.623 -19.425 1.00 98.19 112 GLY A O 1
ATOM 945 N N . LEU A 1 113 ? 11.437 2.427 -18.586 1.00 98.50 113 LEU A N 1
ATOM 946 C CA . LEU A 1 113 ? 10.635 3.558 -18.108 1.00 98.50 113 LEU A CA 1
ATOM 947 C C . LEU A 1 113 ? 11.003 3.927 -16.661 1.00 98.50 113 LEU A C 1
ATOM 949 O O . LEU A 1 113 ? 10.176 3.848 -15.750 1.00 98.50 113 LEU A O 1
ATOM 953 N N . ALA A 1 114 ? 12.259 4.323 -16.438 1.00 97.75 114 ALA A N 1
ATOM 954 C CA . ALA A 1 114 ? 12.817 4.524 -15.096 1.00 97.75 114 ALA A CA 1
ATOM 955 C C . ALA A 1 114 ? 12.046 5.552 -14.243 1.00 97.75 114 ALA A C 1
ATOM 957 O O . ALA A 1 114 ? 11.736 5.277 -13.086 1.00 97.75 114 ALA A O 1
ATOM 958 N N . GLU A 1 115 ? 11.671 6.701 -14.813 1.00 98.25 115 GLU A N 1
ATOM 959 C CA . GLU A 1 115 ? 10.919 7.731 -14.077 1.00 98.25 115 GLU A CA 1
ATOM 960 C C . GLU A 1 115 ? 9.504 7.271 -13.698 1.00 98.25 115 GLU A C 1
ATOM 962 O O . GLU A 1 115 ? 8.973 7.645 -12.650 1.00 98.25 115 GLU A O 1
ATOM 967 N N . VAL A 1 116 ? 8.876 6.448 -14.543 1.00 98.50 116 VAL A N 1
ATOM 968 C CA . VAL A 1 116 ? 7.558 5.868 -14.256 1.00 98.50 116 VAL A CA 1
ATOM 969 C C . VAL A 1 116 ? 7.685 4.845 -13.132 1.00 98.50 116 VAL A C 1
ATOM 971 O O . VAL A 1 116 ? 6.899 4.888 -12.185 1.00 98.50 116 VAL A O 1
ATOM 974 N N . ALA A 1 117 ? 8.699 3.978 -13.196 1.00 98.62 117 ALA A N 1
ATOM 975 C CA . ALA A 1 117 ? 8.991 3.005 -12.149 1.00 98.62 117 ALA A CA 1
ATOM 976 C C . ALA A 1 117 ? 9.178 3.689 -10.787 1.00 98.62 117 ALA A C 1
ATOM 978 O O . ALA A 1 117 ? 8.521 3.302 -9.825 1.00 98.62 117 ALA A O 1
ATOM 979 N N . GLU A 1 118 ? 9.969 4.765 -10.718 1.00 98.56 118 GLU A N 1
ATOM 980 C CA . GLU A 1 118 ? 10.194 5.520 -9.477 1.00 98.56 118 GLU A CA 1
ATOM 981 C C . GLU A 1 118 ? 8.886 6.063 -8.879 1.00 98.56 118 GLU A C 1
ATOM 983 O O . GLU A 1 118 ? 8.641 5.950 -7.674 1.00 98.56 118 GLU A O 1
ATOM 988 N N . LYS A 1 119 ? 8.005 6.625 -9.717 1.00 98.75 119 LYS A N 1
ATOM 989 C CA . LYS A 1 119 ? 6.703 7.134 -9.258 1.00 98.75 119 LYS A CA 1
ATOM 990 C C . LYS A 1 119 ? 5.814 6.015 -8.717 1.00 98.75 119 LYS A C 1
ATOM 992 O O . LYS A 1 119 ? 5.154 6.219 -7.698 1.00 98.75 119 LYS A O 1
ATOM 997 N N . ILE A 1 120 ? 5.808 4.847 -9.360 1.00 98.56 120 ILE A N 1
ATOM 998 C CA . ILE A 1 120 ? 5.027 3.688 -8.905 1.00 98.56 120 ILE A CA 1
ATOM 999 C C . ILE A 1 120 ? 5.612 3.115 -7.603 1.00 98.56 120 ILE A C 1
ATOM 1001 O O . ILE A 1 120 ? 4.854 2.841 -6.674 1.00 98.56 120 ILE A O 1
ATOM 1005 N N . GLU A 1 121 ? 6.938 3.007 -7.466 1.00 98.50 121 GLU A N 1
ATOM 1006 C CA . GLU A 1 121 ? 7.572 2.590 -6.202 1.00 98.50 121 GLU A CA 1
ATOM 1007 C C . GLU A 1 121 ? 7.213 3.539 -5.058 1.00 98.50 121 GLU A C 1
ATOM 1009 O O . GLU A 1 121 ? 6.927 3.100 -3.942 1.00 98.50 121 GLU A O 1
ATOM 1014 N N . LYS A 1 122 ? 7.199 4.850 -5.325 1.00 98.69 122 LYS A N 1
ATOM 1015 C CA . LYS A 1 122 ? 6.774 5.848 -4.341 1.00 98.69 122 LYS A CA 1
ATOM 1016 C C . LYS A 1 122 ? 5.311 5.658 -3.941 1.00 98.69 122 LYS A C 1
ATOM 1018 O O . LYS A 1 122 ? 5.004 5.776 -2.758 1.00 98.69 122 LYS A O 1
ATOM 1023 N N . ALA A 1 123 ? 4.425 5.337 -4.885 1.00 98.50 123 ALA A N 1
ATOM 1024 C CA . ALA A 1 123 ? 3.033 5.009 -4.576 1.00 98.50 123 ALA A CA 1
ATOM 1025 C C . ALA A 1 123 ? 2.926 3.765 -3.673 1.00 98.50 123 ALA A C 1
ATOM 1027 O O . ALA A 1 123 ? 2.180 3.789 -2.697 1.00 98.50 123 ALA A O 1
ATOM 1028 N N . GLY A 1 124 ? 3.732 2.727 -3.930 1.00 98.31 124 GLY A N 1
ATOM 1029 C CA . GLY A 1 124 ? 3.858 1.550 -3.061 1.00 98.31 124 GLY A CA 1
ATOM 1030 C C . GLY A 1 124 ? 4.255 1.904 -1.627 1.00 98.31 124 GLY A C 1
ATOM 1031 O O . GLY A 1 124 ? 3.578 1.503 -0.682 1.00 98.31 124 GLY A O 1
ATOM 1032 N N . LYS A 1 125 ? 5.302 2.720 -1.458 1.00 98.12 125 LYS A N 1
ATOM 1033 C CA . LYS A 1 125 ? 5.777 3.170 -0.134 1.00 98.12 125 LYS A CA 1
ATOM 1034 C C . LYS A 1 125 ? 4.726 3.990 0.617 1.00 98.12 125 LYS A C 1
ATOM 1036 O O . LYS A 1 125 ? 4.478 3.736 1.787 1.00 98.12 125 LYS A O 1
ATOM 1041 N N . LEU A 1 126 ? 4.054 4.919 -0.064 1.00 98.31 126 LEU A N 1
ATOM 1042 C CA . LEU A 1 126 ? 2.967 5.696 0.542 1.00 98.31 126 LEU A CA 1
ATOM 1043 C C . LEU A 1 126 ? 1.789 4.803 0.956 1.00 98.31 126 LEU A C 1
ATOM 1045 O O . LEU A 1 126 ? 1.202 5.020 2.012 1.00 98.31 126 LEU A O 1
ATOM 1049 N N . SER A 1 127 ? 1.456 3.782 0.159 1.00 98.00 127 SER A N 1
ATOM 1050 C CA . SER A 1 127 ? 0.429 2.801 0.527 1.00 98.00 127 SER A CA 1
ATOM 1051 C C . SER A 1 127 ? 0.808 2.042 1.800 1.00 98.00 127 SER A C 1
ATOM 1053 O O . SER A 1 127 ? -0.051 1.793 2.640 1.00 98.00 127 SER A O 1
ATOM 1055 N N . GLU A 1 128 ? 2.088 1.707 1.977 1.00 97.50 128 GLU A N 1
ATOM 1056 C CA . GLU A 1 128 ? 2.595 1.076 3.199 1.00 97.50 128 GLU A CA 1
ATOM 1057 C C . GLU A 1 128 ? 2.485 1.997 4.420 1.00 97.50 128 GLU A C 1
ATOM 1059 O O . GLU A 1 128 ? 1.980 1.570 5.457 1.00 97.50 128 GLU A O 1
ATOM 1064 N N . GLU A 1 129 ? 2.864 3.271 4.287 1.00 98.31 129 GLU A N 1
ATOM 1065 C CA . GLU A 1 129 ? 2.707 4.270 5.355 1.00 98.31 129 GLU A CA 1
ATOM 1066 C C . GLU A 1 129 ? 1.239 4.419 5.782 1.00 98.31 129 GLU A C 1
ATOM 1068 O O . GLU A 1 129 ? 0.930 4.426 6.976 1.00 98.31 129 GLU A O 1
ATOM 1073 N N . VAL A 1 130 ? 0.315 4.476 4.817 1.00 98.12 130 VAL A N 1
ATOM 1074 C CA . VAL A 1 130 ? -1.128 4.515 5.096 1.00 98.12 130 VAL A CA 1
ATOM 1075 C C . VAL A 1 130 ? -1.577 3.246 5.824 1.00 98.12 130 VAL A C 1
ATOM 1077 O O . VAL A 1 130 ? -2.318 3.342 6.802 1.00 98.12 130 VAL A O 1
ATOM 1080 N N . THR A 1 131 ? -1.121 2.065 5.399 1.00 98.19 131 THR A N 1
ATOM 1081 C CA . THR A 1 131 ? -1.446 0.799 6.074 1.00 98.19 131 THR A CA 1
ATOM 1082 C C . THR A 1 131 ? -0.972 0.788 7.527 1.00 98.19 131 THR A C 1
ATOM 1084 O O . THR A 1 131 ? -1.746 0.390 8.396 1.00 98.19 131 THR A O 1
ATOM 1087 N N . VAL A 1 132 ? 0.242 1.271 7.817 1.00 98.44 132 VAL A N 1
ATOM 1088 C CA . VAL A 1 132 ? 0.770 1.361 9.194 1.00 98.44 132 VAL A CA 1
ATOM 1089 C C . VAL A 1 132 ? -0.106 2.264 10.062 1.00 98.44 132 VAL A C 1
ATOM 1091 O O . VAL A 1 132 ? -0.479 1.882 11.169 1.00 98.44 132 VAL A O 1
ATOM 1094 N N . LEU A 1 133 ? -0.521 3.426 9.548 1.00 98.56 133 LEU A N 1
ATOM 1095 C CA . LEU A 1 133 ? -1.415 4.329 10.281 1.00 98.56 133 LEU A CA 1
ATOM 1096 C C . LEU A 1 133 ? -2.769 3.679 10.601 1.00 98.56 133 LEU A C 1
ATOM 1098 O O . LEU A 1 133 ? -3.311 3.882 11.690 1.00 98.56 133 LEU A O 1
ATOM 1102 N N . ILE A 1 134 ? -3.317 2.892 9.671 1.00 98.12 134 ILE A N 1
ATOM 1103 C CA . ILE A 1 134 ? -4.580 2.170 9.883 1.00 98.12 134 ILE A CA 1
ATOM 1104 C C . ILE A 1 134 ? -4.388 1.032 10.896 1.00 98.12 134 ILE A C 1
ATOM 1106 O O . ILE A 1 134 ? -5.248 0.845 11.754 1.00 98.12 134 ILE A O 1
ATOM 1110 N N . GLN A 1 135 ? -3.264 0.311 10.858 1.00 98.06 135 GLN A N 1
ATOM 1111 C CA . GLN A 1 135 ? -2.924 -0.716 11.854 1.00 98.06 135 GLN A CA 1
ATOM 1112 C C . GLN A 1 135 ? -2.799 -0.124 13.263 1.00 98.06 135 GLN A C 1
ATOM 1114 O O . GLN A 1 135 ? -3.364 -0.667 14.214 1.00 98.06 135 GLN A O 1
ATOM 1119 N N . ASP A 1 136 ? -2.127 1.019 13.397 1.00 98.19 136 ASP A N 1
ATOM 1120 C CA . ASP A 1 136 ? -2.009 1.735 14.668 1.00 98.19 136 ASP A CA 1
ATOM 1121 C C . ASP A 1 136 ? -3.376 2.209 15.180 1.00 98.19 136 ASP A C 1
ATOM 1123 O O . ASP A 1 136 ? -3.660 2.135 16.378 1.00 98.19 136 ASP A O 1
ATOM 1127 N N . ALA A 1 137 ? -4.246 2.688 14.284 1.00 97.38 137 ALA A N 1
ATOM 1128 C CA . ALA A 1 137 ? -5.611 3.071 14.631 1.00 97.38 137 ALA A CA 1
ATOM 1129 C C . ALA A 1 137 ? -6.457 1.864 15.067 1.00 97.38 137 ALA A C 1
ATOM 1131 O O . ALA A 1 137 ? -7.177 1.959 16.059 1.00 97.38 137 ALA A O 1
ATOM 1132 N N . LEU A 1 138 ? -6.340 0.729 14.371 1.00 96.69 138 LEU A N 1
ATOM 1133 C CA . LEU A 1 138 ? -7.018 -0.521 14.720 1.00 96.69 138 LEU A CA 1
ATOM 1134 C C . LEU A 1 138 ? -6.609 -1.004 16.109 1.00 96.69 138 LEU A C 1
ATOM 1136 O O . LEU A 1 138 ? -7.472 -1.303 16.930 1.00 96.69 138 LEU A O 1
ATOM 1140 N N . LYS A 1 139 ? -5.307 -1.002 16.401 1.00 96.44 139 LYS A N 1
ATOM 1141 C CA . LYS A 1 139 ? -4.788 -1.392 17.712 1.00 96.44 139 LYS A CA 1
ATOM 1142 C C . LYS A 1 139 ? -5.374 -0.536 18.836 1.00 96.44 139 LYS A C 1
ATOM 1144 O O . LYS A 1 139 ? -5.798 -1.067 19.852 1.00 96.44 139 LYS A O 1
ATOM 1149 N N . LYS A 1 140 ? -5.478 0.781 18.629 1.00 96.31 140 LYS A N 1
ATOM 1150 C CA . LYS A 1 140 ? -6.094 1.684 19.616 1.00 96.31 140 LYS A CA 1
ATOM 1151 C C . LYS A 1 140 ? -7.562 1.367 19.887 1.00 96.31 140 LYS A C 1
ATOM 1153 O O . LYS A 1 140 ? -8.002 1.596 21.002 1.00 96.31 140 LYS A O 1
ATOM 1158 N N . ILE A 1 141 ? -8.316 0.892 18.896 1.00 92.00 141 ILE A N 1
ATOM 1159 C CA . ILE A 1 141 ? -9.717 0.489 19.092 1.00 92.00 141 ILE A CA 1
ATOM 1160 C C . ILE A 1 141 ? -9.785 -0.809 19.899 1.00 92.00 141 ILE A C 1
ATOM 1162 O O . ILE A 1 141 ? -10.567 -0.896 20.839 1.00 92.00 141 ILE A O 1
ATOM 1166 N N . GLN A 1 142 ? -8.918 -1.770 19.582 1.00 88.25 142 GLN A N 1
ATOM 1167 C CA . GLN A 1 142 ? -8.838 -3.047 20.292 1.00 88.25 142 GLN A CA 1
ATOM 1168 C C . GLN A 1 142 ? -8.396 -2.885 21.751 1.00 88.25 142 GLN A C 1
ATOM 1170 O O . GLN A 1 142 ? -8.857 -3.628 22.605 1.00 88.25 142 GLN A O 1
ATOM 1175 N N . ASP A 1 143 ? -7.550 -1.895 22.048 1.00 88.12 143 ASP A N 1
ATOM 1176 C CA . ASP A 1 143 ? -7.118 -1.576 23.415 1.00 88.12 143 ASP A CA 1
ATOM 1177 C C . ASP A 1 143 ? -8.227 -0.895 24.260 1.00 88.12 143 ASP A C 1
ATOM 1179 O O . ASP A 1 143 ? -8.076 -0.760 25.476 1.00 88.12 143 ASP A O 1
ATOM 1183 N N . ILE A 1 144 ? -9.318 -0.419 23.637 1.00 78.75 144 ILE A N 1
ATOM 1184 C CA . ILE A 1 144 ? -10.464 0.227 24.314 1.00 78.75 144 ILE A CA 1
ATOM 1185 C C . ILE A 1 144 ? -11.542 -0.795 24.722 1.00 78.75 144 ILE A C 1
ATOM 1187 O O . ILE A 1 144 ? -12.300 -0.518 25.657 1.00 78.75 144 ILE A O 1
ATOM 1191 N N . GLY A 1 145 ? -11.634 -1.929 24.018 1.00 58.78 145 GLY A N 1
ATOM 1192 C CA . GLY A 1 145 ? -12.609 -3.003 24.260 1.00 58.78 145 GLY A CA 1
ATOM 1193 C C . GLY A 1 145 ? -12.153 -4.009 25.308 1.00 58.78 145 GLY A C 1
ATOM 1194 O O . GLY A 1 145 ? -13.032 -4.474 26.069 1.00 58.78 145 GLY A O 1
#

InterPro domains:
  IPR002395 HMW kininogen [PR00334] (5-26)
  IPR002395 HMW kininogen [PR00334] (30-53)
  IPR002395 HMW kininogen [PR00334] (58-80)
  IPR058493 Domain of unknown function DUF8180 [PF26551] (83-141)

pLDDT: mean 71.83, std 24.08, range [40.41, 98.75]

Radius of gyration: 36.19 Å; Cα contacts (8 Å, |Δi|>4): 52; chains: 1; bounding box: 50×119×69 Å

Sequence (145 aa):
MTHDKDHSHSHSHDHSHDHNHSHDHSHEHNHEHNHEHNHEHNHEHTHSHDHGHPHSHDHGHDHGHSHGHDTGHSHELTFEQKLEKLFGHWIDHNNSHKDTFFTWAGRAKEAGLAEVAEKIEKAGKLSEEVTVLIQDALKKIQDIG

Secondary structure (DSSP, 8-state):
---------------------PPP----------------------------------------------S----PPPHHHHHHHHHHHHHHHHHHHHHHHHHHHHHHHHTT-HHHHHHHHHHHHHHHHHHHHHHHHHHHHHTT-

Solvent-accessible surface area (backbone atoms only — not comparable to full-atom values): 9782 Å² total; per-residue (Å²): 142,82,89,84,89,84,83,89,85,87,83,88,85,88,85,87,84,85,84,86,83,84,82,86,80,88,76,85,84,86,81,89,82,88,72,89,83,88,72,85,86,80,85,81,79,85,78,80,79,80,77,82,69,82,7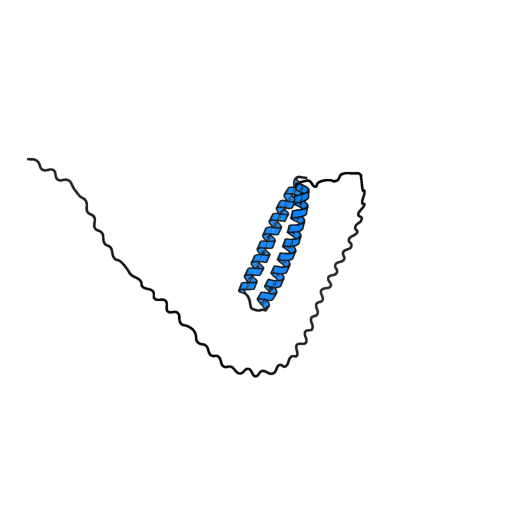8,77,75,80,76,82,73,82,74,81,73,79,77,77,81,71,80,89,67,94,70,76,70,50,73,65,59,50,47,48,54,50,43,52,52,48,40,56,50,37,51,55,49,25,55,50,26,46,54,50,16,52,53,29,44,77,71,68,36,53,72,59,13,52,55,31,40,50,51,19,53,53,36,49,55,54,36,52,54,44,52,57,52,44,49,57,52,62,75,72,110

Organism: NCBI:txid90732